Protein 2C2J (pdb70)

Organism: Deinococcus radiodurans (strain ATCC 13939 / DSM 20539 / JCM 16871 / CCUG 27074 / LMG 4051 / NBRC 15346 / NCIMB 9279 / VKM B-1422 / R1) (NCBI:txid243230)

Nearest PDB structures (foldseek):
  2c2j-assembly1_A  TM=1.006E+00  e=5.141E-23  Deinococcus radiodurans R1 = ATCC 13939 = DSM 20539
  4m34-assembly1_A  TM=9.622E-01  e=4.699E-08  Mycolicibacterium smegmatis MC2 155
  4m32-assembly1_C  TM=9.642E-01  e=5.703E-08  Mycolicibacterium smegmatis MC2 155
  4m34-assembly1_D  TM=9.626E-01  e=5.987E-08  Mycolicibacterium smegmatis MC2 155
  5ww8-assembly1_C  TM=9.639E-01  e=6.596E-08  Mycolicibacterium smegmatis MC2 155

Secondary structure (P-SEA, 3-state):
caaaaaaaaaaaaaaaaaaaaaaaaaaaaccccccaaaaaaaaaaaaaaaaaaaaaaaaaaaaaabbbbbbcaaaaaaaccbbbbbcccccaaaaaaaaaaaaaaaaaaaaaaaaacccccaaaaaaaaaaaaaaaaaaaaaaaacccccccccccccccccccc

CATH classification: 1.20.1260.10

InterPro domains:
  IPR002177 DNA-binding protein Dps [PR01346] (100-116)
  IPR002177 DNA-binding protein Dps [PR01346] (124-140)
  IPR002177 DNA-binding protein Dps [PR01346] (195-213)
  IPR002177 DNA-binding protein Dps [PTHR42932] (53-223)
  IPR002177 DNA-binding protein Dps [cd01043] (80-217)
  IPR008331 Ferritin/DPS domain [PF00210] (80-220)
  IPR009078 Ferritin-like superfamily [SSF47240] (62-218)
  IPR012347 Ferritin-like [G3DSA:1.20.1260.10] (72-241)

B-factor: mean 31.85, std 12.13, range [16.51, 78.29]

Solvent-accessible surface area: 8872 Å² total

Structure (mmCIF, N/CA/C/O backbone):
data_2C2J
#
_entry.id   2C2J
#
_cell.length_a   88.453
_cell.length_b   88.453
_cell.length_c   88.453
_cell.angle_alpha   90.00
_cell.angle_beta   90.00
_cell.angle_gamma   90.00
#
_symmetry.space_group_name_H-M   'P 2 3'
#
loop_
_entity.id
_entity.type
_entity.pdbx_description
1 polymer 'DNA-BINDING STRESS RESPONSE PROTEIN'
2 non-polymer 'FE (III) ION'
3 non-polymer 'MAGNESIUM ION'
4 water water
#
loop_
_atom_site.group_PDB
_atom_site.id
_atom_site.type_symbol
_atom_site.label_atom_id
_atom_site.label_alt_id
_atom_site.label_comp_id
_atom_site.label_asym_id
_atom_site.label_entity_id
_atom_site.label_seq_id
_atom_site.pdbx_PDB_ins_code
_atom_site.Cartn_x
_atom_site.Cartn_y
_atom_site.Cartn_z
_atom_site.occupancy
_atom_site.B_iso_or_equiv
_atom_site.auth_seq_id
_atom_site.auth_comp_id
_atom_site.auth_asym_id
_atom_site.auth_atom_id
_atom_site.pdbx_PDB_model_num
ATOM 1 N N . THR A 1 42 ? 52.153 7.667 30.060 1.00 74.98 42 THR A N 1
ATOM 2 C CA . THR A 1 42 ? 51.886 7.135 28.688 1.00 75.06 42 THR A CA 1
ATOM 3 C C . THR A 1 42 ? 51.229 8.170 27.757 1.00 74.72 42 THR A C 1
ATOM 4 O O . THR A 1 42 ? 50.980 7.882 26.583 1.00 74.79 42 THR A O 1
ATOM 8 N N . GLU A 1 43 ? 50.952 9.368 28.279 1.00 74.14 43 GLU A N 1
ATOM 9 C CA . GLU A 1 43 ? 50.421 10.463 27.454 1.00 73.34 43 GLU A CA 1
ATOM 10 C C . GLU A 1 43 ? 51.578 11.181 26.747 1.00 72.26 43 GLU A C 1
ATOM 11 O O . GLU A 1 43 ? 51.408 11.856 25.722 1.00 72.27 43 GLU A O 1
ATOM 17 N N . ASP A 1 44 ? 52.757 11.012 27.329 1.00 70.68 44 ASP A N 1
ATOM 18 C CA . ASP A 1 44 ? 54.004 11.511 26.796 1.00 68.93 44 ASP A CA 1
ATOM 19 C C . ASP A 1 44 ? 54.532 10.508 25.764 1.00 67.32 44 ASP A C 1
ATOM 20 O O . ASP A 1 44 ? 54.880 10.887 24.638 1.00 66.78 44 ASP A O 1
ATOM 25 N N . LEU A 1 45 ? 54.570 9.231 26.151 1.00 64.97 45 LEU 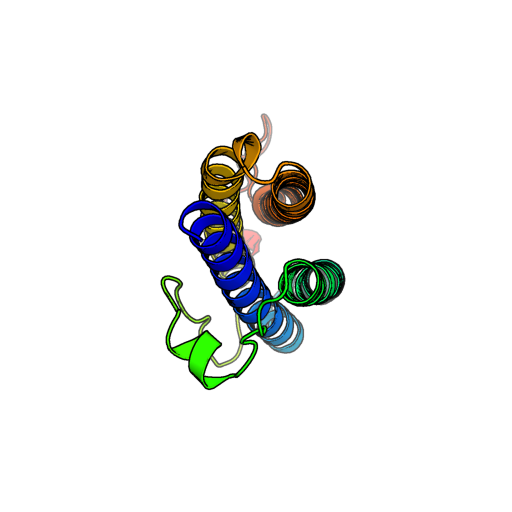A N 1
ATOM 26 C CA . LEU A 1 45 ? 54.922 8.150 25.237 1.00 63.23 45 LEU A CA 1
ATOM 27 C C . LEU A 1 45 ? 54.042 8.145 23.974 1.00 61.74 45 LEU A C 1
ATOM 28 O O . LEU A 1 45 ? 54.555 7.966 22.865 1.00 61.31 45 LEU A O 1
ATOM 33 N N . LYS A 1 46 ? 52.733 8.352 24.144 1.00 59.31 46 LYS A N 1
ATOM 34 C CA . LYS A 1 46 ? 51.793 8.408 23.018 1.00 57.44 46 LYS A CA 1
ATOM 35 C C . LYS A 1 46 ? 52.185 9.472 21.985 1.00 55.19 46 LYS A C 1
ATOM 36 O O . LYS A 1 46 ? 52.120 9.223 20.781 1.00 54.07 46 LYS A O 1
ATOM 42 N N . LYS A 1 47 ? 52.585 10.644 22.474 1.00 52.62 47 LYS A N 1
ATOM 43 C CA . LYS A 1 47 ? 53.008 11.752 21.629 1.00 51.37 47 LYS A CA 1
ATOM 44 C C . LYS A 1 47 ? 54.192 11.354 20.741 1.00 48.82 47 LYS A C 1
ATOM 45 O O . LYS A 1 47 ? 54.205 11.647 19.551 1.00 47.86 47 LYS A O 1
ATOM 51 N N . SER A 1 48 ? 55.181 10.701 21.348 1.00 46.38 48 SER A N 1
ATOM 52 C CA . SER A 1 48 ? 56.392 10.330 20.645 1.00 44.40 48 SER A CA 1
ATOM 53 C C . SER A 1 48 ? 56.100 9.283 19.574 1.00 41.81 48 SER A C 1
ATOM 54 O O . SER A 1 48 ? 56.557 9.404 18.451 1.00 40.75 48 SER A O 1
ATOM 57 N N . VAL A 1 49 ? 55.309 8.291 19.948 1.00 39.60 49 VAL A N 1
ATOM 58 C CA . VAL A 1 49 ? 54.947 7.175 19.105 1.00 38.60 49 VAL A CA 1
ATOM 59 C C . VAL A 1 49 ? 54.172 7.652 17.891 1.00 37.19 49 VAL A C 1
ATOM 60 O O . VAL A 1 49 ? 54.415 7.194 16.757 1.00 35.45 49 VAL A O 1
ATOM 64 N N . GLN A 1 50 ? 53.265 8.597 18.135 1.00 34.91 50 GLN A N 1
ATOM 65 C CA . GLN A 1 50 ? 52.440 9.166 17.090 1.00 34.69 50 GLN A CA 1
ATOM 66 C C . GLN A 1 50 ? 53.313 9.943 16.083 1.00 30.97 50 GLN A C 1
ATOM 67 O O . GLN A 1 50 ? 53.189 9.773 14.877 1.00 30.76 50 GLN A O 1
ATOM 73 N N . ALA A 1 51 ? 54.189 10.783 16.602 1.00 28.72 51 ALA A N 1
ATOM 74 C CA . ALA A 1 51 ? 55.077 11.600 15.789 1.00 27.49 51 ALA A CA 1
ATOM 75 C C . ALA A 1 51 ? 56.002 10.683 14.950 1.00 25.48 51 ALA A C 1
ATOM 76 O O . ALA A 1 51 ? 56.180 10.898 13.765 1.00 24.90 51 ALA A O 1
ATOM 78 N N . LEU A 1 52 ? 56.544 9.651 15.577 1.00 24.51 52 LEU A N 1
ATOM 79 C CA . LEU A 1 52 ? 57.466 8.727 14.875 1.00 24.86 52 LEU A CA 1
ATOM 80 C C . LEU A 1 52 ? 56.742 7.923 13.821 1.00 24.19 52 LEU A C 1
ATOM 81 O O . LEU A 1 52 ? 57.192 7.844 12.679 1.00 23.57 52 LEU A O 1
ATOM 86 N N . GLN A 1 53 ? 55.590 7.358 14.196 1.00 24.09 53 GLN A N 1
ATOM 87 C CA . GLN A 1 53 ? 54.815 6.537 13.274 1.00 25.04 53 GLN A CA 1
ATOM 88 C C . GLN A 1 53 ? 54.382 7.348 12.057 1.00 25.23 53 GLN A C 1
ATOM 89 O O . GLN A 1 53 ? 54.476 6.890 10.912 1.00 25.35 53 GLN A O 1
ATOM 95 N N . ASN A 1 54 ? 53.909 8.567 12.302 1.00 25.86 54 ASN A N 1
ATOM 96 C CA . ASN A 1 54 ? 53.400 9.379 11.225 1.00 25.31 54 ASN A CA 1
ATOM 97 C C . ASN A 1 54 ? 54.558 9.736 10.304 1.00 24.25 54 ASN A C 1
ATOM 98 O O . ASN A 1 54 ? 54.390 9.760 9.104 1.00 22.90 54 ASN A O 1
ATOM 103 N N . THR A 1 55 ? 55.725 10.010 10.892 1.00 23.31 55 THR A N 1
ATOM 104 C CA . THR A 1 55 ? 56.935 10.272 10.083 1.00 23.00 55 THR A CA 1
ATOM 105 C C . THR A 1 55 ? 57.344 9.007 9.299 1.00 21.75 55 THR A C 1
ATOM 106 O O . THR A 1 55 ? 57.582 9.089 8.130 1.00 23.15 55 THR A O 1
ATOM 110 N N . LEU A 1 56 ? 57.342 7.840 9.927 1.00 21.18 56 LEU A N 1
ATOM 111 C CA . LEU A 1 56 ? 57.756 6.631 9.217 1.00 20.12 56 LEU A CA 1
ATOM 112 C C . LEU A 1 56 ? 56.891 6.475 7.955 1.00 21.55 56 LEU A C 1
ATOM 113 O O . LEU A 1 56 ? 57.384 6.310 6.836 1.00 20.34 56 LEU A O 1
ATOM 118 N N . THR A 1 57 ? 55.566 6.510 8.138 1.00 21.33 57 THR A N 1
ATOM 119 C CA . THR A 1 57 ? 54.657 6.350 6.989 1.00 21.34 57 THR A CA 1
ATOM 120 C C . THR A 1 57 ? 54.889 7.318 5.833 1.00 20.89 57 THR A C 1
ATOM 121 O O . THR A 1 57 ? 54.881 6.897 4.676 1.00 21.56 57 THR A O 1
ATOM 125 N N . GLU A 1 58 ? 55.094 8.598 6.143 1.00 21.16 58 GLU A N 1
ATOM 126 C CA . GLU A 1 58 ? 55.384 9.584 5.125 1.00 22.73 58 GLU A CA 1
ATOM 127 C C . GLU A 1 58 ? 56.685 9.260 4.379 1.00 21.90 58 GLU A C 1
ATOM 128 O O . GLU A 1 58 ? 56.784 9.481 3.167 1.00 21.61 58 GLU A O 1
ATOM 134 N N . LEU A 1 59 ? 57.695 8.777 5.104 1.00 21.25 59 LEU A N 1
ATOM 135 C CA . LEU A 1 59 ? 59.018 8.483 4.452 1.00 21.28 59 LEU A CA 1
ATOM 136 C C . LEU A 1 59 ? 58.854 7.285 3.550 1.00 20.21 59 LEU A C 1
ATOM 137 O O . LEU A 1 59 ? 59.398 7.236 2.447 1.00 20.99 59 LEU A O 1
ATOM 142 N N . GLN A 1 60 ? 58.092 6.303 4.031 1.00 20.74 60 GLN A N 1
ATOM 143 C CA . GLN A 1 60 ? 57.821 5.097 3.230 1.00 20.76 60 GLN A CA 1
ATOM 144 C C . GLN A 1 60 ? 57.041 5.414 1.967 1.00 20.60 60 GLN A C 1
ATOM 145 O O . GLN A 1 60 ? 57.285 4.830 0.905 1.00 20.86 60 GLN A O 1
ATOM 151 N N . ALA A 1 61 ? 56.096 6.342 2.073 1.00 20.53 61 ALA A N 1
ATOM 152 C CA . ALA A 1 61 ? 55.359 6.820 0.889 1.00 20.45 61 ALA A CA 1
ATOM 153 C C . ALA A 1 61 ? 56.319 7.481 -0.100 1.00 20.06 61 ALA A C 1
ATOM 154 O O . ALA A 1 61 ? 56.267 7.194 -1.299 1.00 19.99 61 ALA A O 1
ATOM 156 N N . LEU A 1 62 ? 57.163 8.380 0.405 1.00 18.92 62 LEU A N 1
ATOM 157 C CA . LEU A 1 62 ? 58.231 8.994 -0.397 1.00 20.40 62 LEU A CA 1
ATOM 158 C C . LEU A 1 62 ? 59.223 7.982 -0.983 1.00 18.86 62 LEU A C 1
ATOM 159 O O . LEU A 1 62 ? 59.662 8.141 -2.105 1.00 18.40 62 LEU A O 1
ATOM 164 N N . GLN A 1 63 ? 59.570 6.956 -0.212 1.00 20.30 63 GLN A N 1
ATOM 165 C CA . GLN A 1 63 ? 60.422 5.862 -0.740 1.00 20.39 63 GLN A CA 1
ATOM 166 C C . GLN A 1 63 ? 59.879 5.301 -2.039 1.00 21.12 63 GLN A C 1
ATOM 167 O O . GLN A 1 63 ? 60.589 5.242 -3.069 1.00 20.13 63 GLN A O 1
ATOM 173 N N . LEU A 1 64 ? 58.598 4.874 -1.990 1.00 20.16 64 LEU A N 1
ATOM 174 C CA . LEU A 1 64 ? 57.950 4.291 -3.139 1.00 21.11 64 LEU A CA 1
ATOM 175 C C . LEU A 1 64 ? 57.757 5.261 -4.264 1.00 20.73 64 LEU A C 1
ATOM 176 O O . LEU A 1 64 ? 57.922 4.884 -5.425 1.00 22.81 64 LEU A O 1
ATOM 181 N N . GLN A 1 65 ? 57.411 6.505 -3.948 1.00 21.43 65 GLN A N 1
ATOM 182 C CA . GLN A 1 65 ? 57.258 7.512 -5.010 1.00 21.85 65 GLN A CA 1
ATOM 183 C C . GLN A 1 65 ? 58.558 7.928 -5.702 1.00 20.58 65 GLN A C 1
ATOM 184 O O . GLN A 1 65 ? 58.571 8.149 -6.930 1.00 19.41 65 GLN A O 1
ATOM 190 N N . THR A 1 66 ? 59.608 8.159 -4.923 1.00 19.08 66 THR A N 1
ATOM 191 C CA . THR A 1 66 ? 60.911 8.467 -5.573 1.00 18.50 66 THR A CA 1
ATOM 192 C C . THR A 1 66 ? 61.368 7.311 -6.481 1.00 18.00 66 THR A C 1
ATOM 193 O O . THR A 1 66 ? 61.873 7.539 -7.574 1.00 17.85 66 THR A O 1
ATOM 197 N N . LYS A 1 67 ? 61.218 6.075 -6.031 1.00 18.35 67 LYS A N 1
ATOM 198 C CA . LYS A 1 67 ? 61.645 4.968 -6.870 1.00 19.80 67 LYS A CA 1
ATOM 199 C C . LYS A 1 67 ? 60.767 4.864 -8.164 1.00 20.21 67 LYS A C 1
ATOM 200 O O . LYS A 1 67 ? 61.278 4.657 -9.286 1.00 20.11 67 LYS A O 1
ATOM 206 N N . GLN A 1 68 ? 59.456 5.045 -8.013 1.00 18.93 68 GLN A N 1
ATOM 207 C CA . GLN A 1 68 ? 58.568 5.014 -9.183 1.00 18.84 68 GLN A CA 1
ATOM 208 C C . GLN A 1 68 ? 58.966 6.069 -10.217 1.00 18.86 68 GLN A C 1
ATOM 209 O O . GLN A 1 68 ? 59.101 5.789 -11.409 1.00 20.42 68 GLN A O 1
ATOM 215 N N . ALA A 1 69 ? 59.171 7.282 -9.740 1.00 18.49 69 ALA A N 1
ATOM 216 C CA . ALA A 1 69 ? 59.640 8.373 -10.575 1.00 19.16 69 ALA A CA 1
ATOM 217 C C . ALA A 1 69 ? 61.026 8.082 -11.190 1.00 19.93 69 ALA A C 1
ATOM 218 O O . ALA A 1 69 ? 61.239 8.320 -12.379 1.00 19.81 69 ALA A O 1
ATOM 220 N N . HIS A 1 70 ? 61.943 7.544 -10.374 1.00 20.36 70 HIS A N 1
ATOM 221 C CA . HIS A 1 70 ? 63.278 7.112 -10.833 1.00 19.67 70 HIS A CA 1
ATOM 222 C C . HIS A 1 70 ? 63.151 6.270 -12.107 1.00 20.26 70 HIS A C 1
ATOM 223 O O . HIS A 1 70 ? 63.873 6.521 -13.058 1.00 20.32 70 HIS A O 1
ATOM 230 N N . TRP A 1 71 ? 62.243 5.268 -12.129 1.00 20.55 71 TRP A N 1
ATOM 231 C CA . TRP A 1 71 ? 62.108 4.354 -13.285 1.00 21.42 71 TRP A CA 1
ATOM 232 C C . TRP A 1 71 ? 61.350 4.960 -14.460 1.00 21.92 71 TRP A C 1
ATOM 233 O O . TRP A 1 71 ? 61.701 4.722 -15.609 1.00 22.56 71 TRP A O 1
ATOM 244 N N . ASN A 1 72 ? 60.323 5.747 -14.157 1.00 22.26 72 ASN A N 1
ATOM 245 C CA . ASN A 1 72 ? 59.329 6.175 -15.164 1.00 22.99 72 ASN A CA 1
ATOM 246 C C . ASN A 1 72 ? 59.510 7.567 -15.754 1.00 23.04 72 ASN A C 1
ATOM 247 O O . ASN A 1 72 ? 58.858 7.901 -16.764 1.00 24.14 72 ASN A O 1
ATOM 252 N N . VAL A 1 73 ? 60.448 8.341 -15.193 1.00 22.08 73 VAL A N 1
ATOM 253 C CA . VAL A 1 73 ? 60.627 9.723 -15.618 1.00 22.44 73 VAL A CA 1
ATOM 254 C C . VAL A 1 73 ? 61.154 9.738 -17.067 1.00 22.83 73 VAL A C 1
ATOM 255 O O . VAL A 1 73 ? 61.842 8.798 -17.471 1.00 22.48 73 VAL A O 1
ATOM 259 N N . SER A 1 74 ? 60.787 10.778 -17.831 1.00 22.69 74 SER A N 1
ATOM 260 C CA . SER A 1 74 ? 60.943 10.825 -19.312 1.00 23.45 74 SER A CA 1
ATOM 261 C C . SER A 1 74 ? 61.205 12.291 -19.693 1.00 23.19 74 SER A C 1
ATOM 262 O O . SER A 1 74 ? 60.823 13.164 -18.967 1.00 23.37 74 SER A O 1
ATOM 265 N N . GLY A 1 75 ? 61.859 12.545 -20.814 1.00 23.16 75 GLY A N 1
ATOM 266 C CA . GLY A 1 75 ? 62.103 13.890 -21.278 1.00 23.08 75 GLY A CA 1
ATOM 267 C C . GLY A 1 75 ? 63.585 14.258 -21.160 1.00 24.57 75 GLY A C 1
ATOM 268 O O . GLY A 1 75 ? 64.438 13.409 -20.833 1.00 23.15 75 GLY A O 1
ATOM 269 N N . THR A 1 76 ? 63.864 15.533 -21.406 1.00 23.52 76 THR A N 1
ATOM 270 C CA . THR A 1 76 ? 65.199 16.105 -21.443 1.00 24.20 76 THR A CA 1
ATOM 271 C C . THR A 1 76 ? 65.960 15.847 -20.112 1.00 23.22 76 THR A C 1
ATOM 272 O O . THR A 1 76 ? 67.124 15.487 -20.122 1.00 23.04 76 THR A O 1
ATOM 276 N N . LEU A 1 77 ? 65.266 16.025 -18.995 1.00 22.03 77 LEU A N 1
ATOM 277 C CA . LEU A 1 77 ? 65.851 15.864 -17.664 1.00 22.41 77 LEU A CA 1
ATOM 278 C C . LEU A 1 77 ? 65.689 14.443 -17.057 1.00 21.49 77 LEU A C 1
ATOM 279 O O . LEU A 1 77 ? 65.969 14.253 -15.889 1.00 22.39 77 LEU A O 1
ATOM 284 N N . TRP A 1 78 ? 65.239 13.466 -17.830 1.00 20.46 78 TRP A N 1
ATOM 285 C CA . TRP A 1 78 ? 64.928 12.143 -17.261 1.00 21.33 78 TRP A CA 1
ATOM 286 C C . TRP A 1 78 ? 66.158 11.521 -16.544 1.00 21.82 78 TRP A C 1
ATOM 287 O O . TRP A 1 78 ? 66.024 11.015 -15.429 1.00 21.75 78 TRP A O 1
ATOM 298 N N . TYR A 1 79 ? 67.336 11.579 -17.177 1.00 21.41 79 TYR A N 1
ATOM 299 C CA . TYR A 1 79 ? 68.552 10.930 -16.598 1.00 22.45 79 TYR A CA 1
ATOM 300 C C . TYR A 1 79 ? 69.058 11.690 -15.369 1.00 21.74 79 TYR A C 1
ATOM 301 O O . TYR A 1 79 ? 69.444 11.089 -14.367 1.00 21.62 79 TYR A O 1
ATOM 310 N N . THR A 1 80 ? 69.033 13.016 -15.460 1.00 21.26 80 THR A N 1
ATOM 311 C CA . THR A 1 80 ? 69.332 13.870 -14.341 1.00 20.98 80 THR A CA 1
ATOM 312 C C . THR A 1 80 ? 68.432 13.510 -13.184 1.00 21.00 80 THR A C 1
ATOM 313 O O . THR A 1 80 ? 68.913 13.269 -12.095 1.00 19.52 80 THR A O 1
ATOM 317 N N . LEU A 1 81 ? 67.116 13.453 -13.419 1.00 19.13 81 LEU A N 1
ATOM 318 C CA . LEU A 1 81 ? 66.200 13.113 -12.350 1.00 19.31 81 LEU A CA 1
ATOM 319 C C . LEU A 1 81 ? 66.319 11.662 -11.880 1.00 18.58 81 LEU A C 1
ATOM 320 O O . LEU A 1 81 ? 66.183 11.377 -10.698 1.00 18.05 81 LEU A O 1
ATOM 325 N N . HIS A 1 82 ? 66.536 10.742 -12.810 1.00 19.16 82 HIS A N 1
ATOM 326 C CA . HIS A 1 82 ? 66.803 9.345 -12.472 1.00 18.95 82 HIS A CA 1
ATOM 327 C C . HIS A 1 82 ? 67.890 9.266 -11.365 1.00 19.46 82 HIS A C 1
ATOM 328 O O . HIS A 1 82 ? 67.689 8.661 -10.296 1.00 18.26 82 HIS A O 1
ATOM 335 N N . GLU A 1 83 ? 69.013 9.940 -11.604 1.00 19.94 83 GLU A N 1
ATOM 336 C CA . GLU A 1 83 ? 70.123 9.901 -10.651 1.00 21.19 83 GLU A CA 1
ATOM 337 C C . GLU A 1 83 ? 69.792 10.639 -9.363 1.00 19.64 83 GLU A C 1
ATOM 338 O O . GLU A 1 83 ? 70.041 10.153 -8.267 1.00 18.83 83 GLU A O 1
ATOM 344 N N . LEU A 1 84 ? 69.221 11.822 -9.489 1.00 19.49 84 LEU A N 1
ATOM 345 C CA . LEU A 1 84 ? 68.896 12.599 -8.303 1.00 19.97 84 LEU A CA 1
ATOM 346 C C . LEU A 1 84 ? 67.915 11.856 -7.386 1.00 18.64 84 LEU A C 1
ATOM 347 O O . LEU A 1 84 ? 68.088 11.812 -6.149 1.00 19.18 84 LEU A O 1
ATOM 352 N N . LEU A 1 85 ? 66.876 11.273 -7.972 1.00 17.96 85 LEU A N 1
ATOM 353 C CA . LEU A 1 85 ? 65.856 10.552 -7.204 1.00 17.93 85 LEU A CA 1
ATOM 354 C C . LEU A 1 85 ? 66.402 9.285 -6.536 1.00 17.81 85 LEU A C 1
ATOM 355 O O . LEU A 1 85 ? 65.922 8.88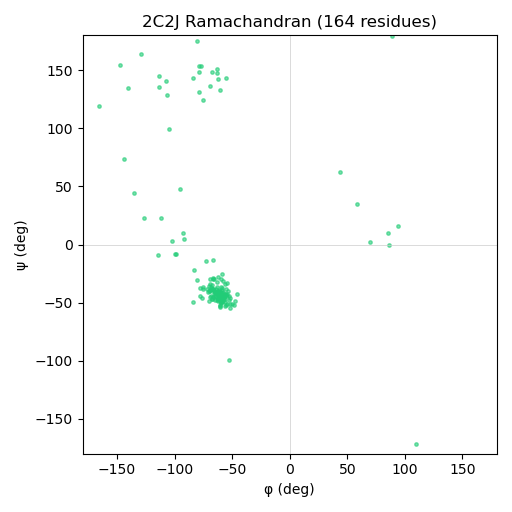4 -5.498 1.00 17.76 85 LEU A O 1
ATOM 360 N N . GLN A 1 86 ? 67.414 8.669 -7.134 1.00 17.35 86 GLN A N 1
ATOM 361 C CA . GLN A 1 86 ? 68.100 7.508 -6.489 1.00 18.45 86 GLN A CA 1
ATOM 362 C C . GLN A 1 86 ? 68.816 7.943 -5.227 1.00 17.77 86 GLN A C 1
ATOM 363 O O . GLN A 1 86 ? 68.768 7.275 -4.196 1.00 18.31 86 GLN A O 1
ATOM 369 N N . ASP A 1 87 ? 69.435 9.117 -5.281 1.00 18.52 87 ASP A N 1
ATOM 370 C CA . ASP A 1 87 ? 70.074 9.666 -4.093 1.00 19.11 87 ASP A CA 1
ATOM 371 C C . ASP A 1 87 ? 69.043 10.010 -3.047 1.00 17.48 87 ASP A C 1
ATOM 372 O O . ASP A 1 87 ? 69.232 9.724 -1.871 1.00 16.59 87 ASP A O 1
ATOM 377 N N . HIS A 1 88 ? 67.951 10.654 -3.460 1.00 17.58 88 HIS A N 1
ATOM 378 C CA . HIS A 1 88 ? 66.863 10.943 -2.512 1.00 17.90 88 HIS A CA 1
ATOM 379 C C . HIS A 1 88 ? 66.308 9.643 -1.924 1.00 16.86 88 HIS A C 1
ATOM 380 O O . HIS A 1 88 ? 66.104 9.539 -0.724 1.00 17.91 88 HIS A O 1
ATOM 387 N N . TYR A 1 89 ? 66.074 8.652 -2.774 1.00 17.36 89 TYR A N 1
ATOM 388 C CA . TYR A 1 89 ? 65.594 7.340 -2.283 1.00 18.27 89 TYR A CA 1
ATOM 389 C C . TYR A 1 89 ? 66.502 6.798 -1.169 1.00 17.68 89 TYR A C 1
ATOM 390 O O . TYR A 1 89 ? 66.044 6.342 -0.102 1.00 17.58 89 TYR A O 1
ATOM 399 N N . GLU A 1 90 ? 67.816 6.843 -1.413 1.00 18.20 90 GLU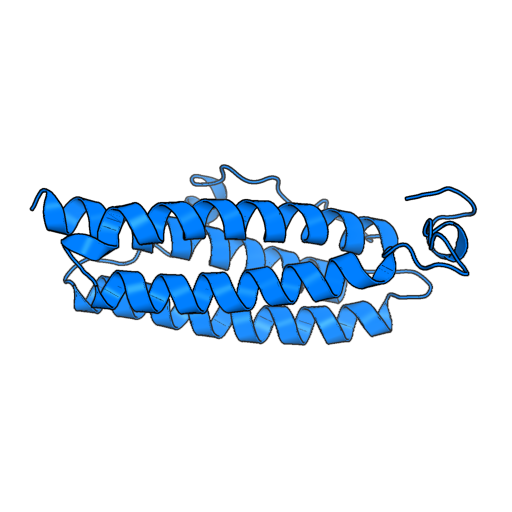 A N 1
ATOM 400 C CA . GLU A 1 90 ? 68.761 6.365 -0.422 1.00 18.80 90 GLU A CA 1
ATOM 401 C C . GLU A 1 90 ? 68.747 7.168 0.886 1.00 17.92 90 GLU A C 1
ATOM 402 O O . GLU A 1 90 ? 68.781 6.569 1.937 1.00 17.77 90 GLU A O 1
ATOM 408 N N . GLY A 1 91 ? 68.665 8.503 0.848 1.00 18.21 91 GLY A N 1
ATOM 409 C CA . GLY A 1 91 ? 68.621 9.251 2.107 1.00 18.87 91 GLY A CA 1
ATOM 410 C C . GLY A 1 91 ? 67.317 9.022 2.853 1.00 19.73 91 GLY A C 1
ATOM 411 O O . GLY A 1 91 ? 67.302 8.882 4.072 1.00 20.02 91 GLY A O 1
ATOM 412 N N . ILE A 1 92 ? 66.202 8.977 2.109 1.00 20.51 92 ILE A N 1
ATOM 413 C CA . ILE A 1 92 ? 64.877 8.683 2.722 1.00 20.17 92 ILE A CA 1
ATOM 414 C C . ILE A 1 92 ? 64.891 7.288 3.328 1.00 20.43 92 ILE A C 1
ATOM 415 O O . ILE A 1 92 ? 64.370 7.077 4.444 1.00 19.97 92 ILE A O 1
ATOM 420 N N . SER A 1 93 ? 65.466 6.322 2.607 1.00 18.18 93 SER A N 1
ATOM 421 C CA . SER A 1 93 ? 65.492 4.935 3.137 1.00 19.09 93 SER A CA 1
ATOM 422 C C . SER A 1 93 ? 66.243 4.819 4.463 1.00 19.10 93 SER A C 1
ATOM 423 O O . SER A 1 93 ? 65.834 4.101 5.366 1.00 19.32 93 SER A O 1
ATOM 426 N N . LYS A 1 94 ? 67.355 5.531 4.560 1.00 20.23 94 LYS A N 1
ATOM 427 C CA . LYS A 1 94 ? 68.172 5.527 5.771 1.00 21.05 94 LYS A CA 1
ATOM 428 C C . LYS A 1 94 ? 67.376 6.08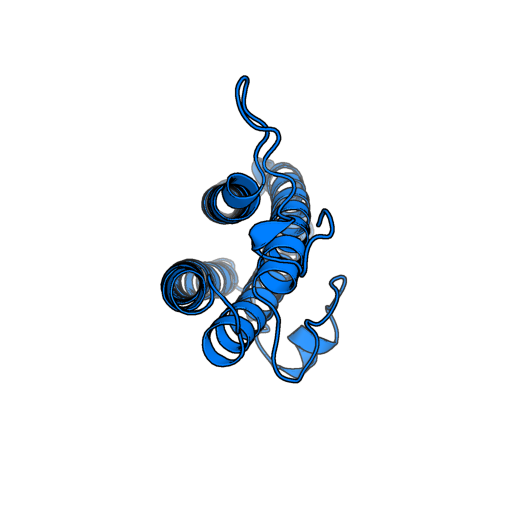3 6.942 1.00 20.42 94 LYS A C 1
ATOM 429 O O . LYS A 1 94 ? 67.429 5.546 8.029 1.00 20.66 94 LYS A O 1
ATOM 435 N N . PHE A 1 95 ? 66.679 7.201 6.725 1.00 19.92 95 PHE A N 1
ATOM 436 C CA . PHE A 1 95 ? 65.818 7.790 7.760 1.00 20.44 95 PHE A CA 1
ATOM 437 C C . PHE A 1 95 ? 64.568 6.965 8.069 1.00 19.69 95 PHE A C 1
ATOM 438 O O . PHE A 1 95 ? 64.148 6.905 9.236 1.00 20.40 95 PHE A O 1
ATOM 446 N N . ALA A 1 96 ? 64.046 6.217 7.093 1.00 19.81 96 ALA A N 1
ATOM 447 C CA . ALA A 1 96 ? 62.911 5.301 7.395 1.00 20.10 96 ALA A CA 1
ATOM 448 C C . ALA A 1 96 ? 63.375 4.201 8.377 1.00 20.89 96 ALA A C 1
ATOM 449 O O . ALA A 1 96 ? 62.661 3.866 9.378 1.00 20.74 96 ALA A O 1
ATOM 451 N N . ASP A 1 97 ? 64.595 3.693 8.158 1.00 19.94 97 ASP A N 1
ATOM 452 C CA . ASP A 1 97 ? 65.235 2.785 9.135 1.00 20.14 97 ASP A CA 1
ATOM 453 C C . ASP A 1 97 ? 65.419 3.432 10.497 1.00 19.73 97 ASP A C 1
ATOM 454 O O . ASP A 1 97 ? 65.083 2.820 11.500 1.00 19.89 97 ASP A O 1
ATOM 459 N N . ASP A 1 98 ? 65.998 4.645 10.554 1.00 19.43 98 ASP A N 1
ATOM 460 C CA . ASP A 1 98 ? 66.259 5.290 11.844 1.00 19.80 98 ASP A CA 1
ATOM 461 C C . ASP A 1 98 ? 64.976 5.565 12.649 1.00 19.87 98 ASP A C 1
ATOM 462 O O . ASP A 1 98 ? 64.949 5.424 13.877 1.00 19.97 98 ASP A O 1
ATOM 467 N N . VAL A 1 99 ? 63.940 5.999 11.948 1.00 19.17 99 VAL A N 1
ATOM 468 C CA . VAL A 1 99 ? 62.621 6.232 12.563 1.00 19.16 99 VAL A CA 1
ATOM 469 C C . VAL A 1 99 ? 62.023 4.952 13.184 1.00 20.63 99 VAL A C 1
ATOM 470 O O . VAL A 1 99 ? 61.618 4.933 14.371 1.00 21.21 99 VAL A O 1
ATOM 474 N N . ALA A 1 100 ? 61.951 3.877 12.407 1.00 20.34 100 ALA A N 1
ATOM 475 C CA . ALA A 1 100 ? 61.472 2.611 12.923 1.00 20.68 100 ALA A CA 1
ATOM 476 C C . ALA A 1 100 ? 62.292 2.144 14.110 1.00 21.70 100 ALA A C 1
ATOM 477 O O . ALA A 1 100 ? 61.756 1.713 15.110 1.00 20.67 100 ALA A O 1
ATOM 479 N N . GLU A 1 101 ? 63.616 2.220 13.993 1.00 21.26 101 GLU A N 1
ATOM 480 C CA . GLU A 1 101 ? 64.493 1.839 15.097 1.00 22.90 101 GLU A CA 1
ATOM 481 C C . GLU A 1 101 ? 64.210 2.687 16.339 1.00 22.24 101 GLU A C 1
ATOM 482 O O . GLU A 1 101 ? 64.192 2.173 17.457 1.00 21.68 101 GLU A O 1
ATOM 488 N N . ARG A 1 102 ? 64.003 3.990 16.149 1.00 22.10 102 ARG A N 1
ATOM 489 C CA . ARG A 1 102 ? 63.641 4.821 17.279 1.00 23.04 102 ARG A CA 1
ATOM 490 C C . ARG A 1 102 ? 62.304 4.419 17.931 1.00 23.45 102 ARG A C 1
ATOM 491 O O . ARG A 1 102 ? 62.182 4.391 19.159 1.00 23.21 102 ARG A O 1
ATOM 499 N N . GLN A 1 103 ? 61.314 4.072 17.115 1.00 24.29 103 GLN A N 1
ATOM 500 C CA . GLN A 1 103 ? 60.080 3.542 17.671 1.00 26.32 103 GLN A CA 1
ATOM 501 C C . GLN A 1 103 ? 60.340 2.353 18.561 1.00 26.00 103 GLN A C 1
ATOM 502 O O . GLN A 1 103 ? 59.872 2.323 19.700 1.00 26.16 103 GLN A O 1
ATOM 508 N N . LEU A 1 104 ? 61.090 1.378 18.060 1.00 24.56 104 LEU A N 1
ATOM 509 C CA . LEU A 1 104 ? 61.419 0.224 18.897 1.00 25.66 104 LEU A CA 1
ATOM 510 C C . LEU A 1 104 ? 62.181 0.617 20.171 1.00 26.24 104 LEU A C 1
ATOM 511 O O . LEU A 1 104 ? 61.962 0.028 21.247 1.00 25.72 104 LEU A O 1
ATOM 516 N N . SER A 1 105 ? 63.048 1.619 20.045 1.00 25.92 105 SER A N 1
ATOM 517 C CA . SER A 1 105 ? 63.872 2.088 21.148 1.00 28.34 105 SER A CA 1
ATOM 518 C C . SER A 1 105 ? 63.059 2.734 22.284 1.00 29.84 105 SER A C 1
ATOM 519 O O . SER A 1 105 ? 63.482 2.713 23.438 1.00 30.81 105 SER A O 1
ATOM 522 N N . VAL A 1 106 ? 61.923 3.334 21.954 1.00 30.00 106 VAL A N 1
ATOM 523 C CA . VAL A 1 106 ? 61.070 3.900 23.004 1.00 30.60 106 VAL A CA 1
ATOM 524 C C . VAL A 1 106 ? 60.036 2.863 23.448 1.00 31.16 106 VAL A C 1
ATOM 525 O O . VAL A 1 106 ? 59.189 3.141 24.285 1.00 32.73 106 VAL A O 1
ATOM 529 N N . GLY A 1 107 ? 60.144 1.641 22.915 1.00 30.93 107 GLY A N 1
ATOM 530 C CA . GLY A 1 107 ? 59.352 0.522 23.394 1.00 29.38 107 GLY A CA 1
ATOM 531 C C . GLY A 1 107 ? 58.066 0.268 22.643 1.00 28.99 107 GLY A C 1
ATOM 532 O O . GLY A 1 107 ? 57.234 -0.492 23.102 1.00 28.09 107 GLY A O 1
ATOM 533 N N . ALA A 1 108 ? 57.925 0.838 21.454 1.00 28.54 108 ALA A N 1
ATOM 534 C CA . ALA A 1 108 ? 56.733 0.633 20.630 1.00 28.66 108 ALA A CA 1
ATOM 535 C C . ALA A 1 108 ? 57.031 -0.141 19.340 1.00 29.15 108 ALA A C 1
ATOM 536 O O . ALA A 1 108 ? 58.097 0.009 18.728 1.00 28.47 108 ALA A O 1
ATOM 538 N N . SER A 1 109 ? 56.069 -0.953 18.941 1.00 28.87 109 SER A N 1
ATOM 539 C CA . SER A 1 109 ? 56.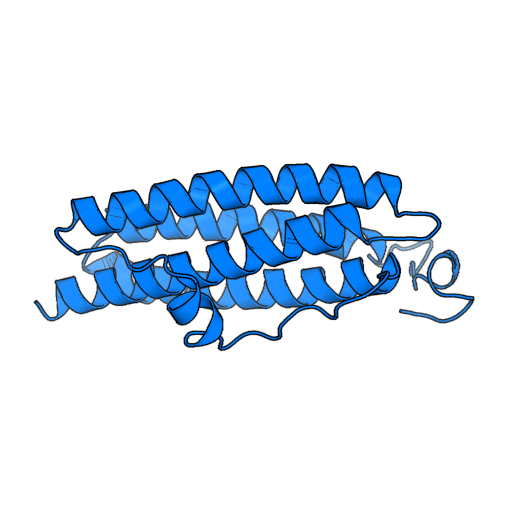087 -1.638 17.657 1.00 29.82 109 SER A CA 1
ATOM 540 C C . SER A 1 109 ? 56.044 -0.615 16.517 1.00 28.97 109 SER A C 1
ATOM 541 O O . SER A 1 109 ? 55.448 0.452 16.673 1.00 28.89 109 SER A O 1
ATOM 544 N N . SER A 1 110 ? 56.688 -0.929 15.382 1.00 27.14 110 SER A N 1
ATOM 545 C CA . SER A 1 110 ? 56.761 0.006 14.251 1.00 26.58 110 SER A CA 1
ATOM 546 C C . SER A 1 110 ? 55.827 -0.494 13.150 1.00 25.78 110 SER A C 1
ATOM 547 O O . SER A 1 110 ? 55.909 -1.655 12.760 1.00 26.47 110 SER A O 1
ATOM 550 N N . ASP A 1 111 ? 54.936 0.347 12.623 1.00 24.80 111 ASP A N 1
ATOM 551 C CA . ASP A 1 111 ? 54.039 -0.168 11.568 1.00 24.35 111 ASP A CA 1
ATOM 552 C C . ASP A 1 111 ? 54.478 0.337 10.193 1.00 23.96 111 ASP A C 1
ATOM 553 O O . ASP A 1 111 ? 54.153 1.458 9.794 1.00 22.83 111 ASP A O 1
ATOM 558 N N . GLY A 1 112 ? 55.196 -0.524 9.475 1.00 24.13 112 GLY A N 1
ATOM 559 C CA . GLY A 1 112 ? 55.749 -0.177 8.176 1.00 24.09 112 GLY A CA 1
ATOM 560 C C . GLY A 1 112 ? 55.109 -0.927 7.035 1.00 24.58 112 GLY A C 1
ATOM 561 O O . GLY A 1 112 ? 55.716 -1.069 5.963 1.00 24.75 112 GLY A O 1
ATOM 562 N N . ARG A 1 113 ? 53.880 -1.418 7.256 1.00 24.08 113 ARG A N 1
ATOM 563 C CA . ARG A 1 113 ? 53.211 -2.296 6.274 1.00 23.40 113 ARG A CA 1
ATOM 564 C C . ARG A 1 113 ? 52.612 -1.523 5.117 1.00 22.74 113 ARG A C 1
ATOM 565 O O . ARG A 1 113 ? 52.259 -0.353 5.266 1.00 21.35 113 ARG A O 1
ATOM 573 N N . ALA A 1 114 ? 52.494 -2.184 3.969 1.00 21.76 114 ALA A N 1
ATOM 574 C CA . ALA A 1 114 ? 51.951 -1.531 2.769 1.00 23.04 114 ALA A CA 1
ATOM 575 C C . ALA A 1 114 ? 50.527 -0.971 2.990 1.00 23.64 114 ALA A C 1
ATOM 576 O O . ALA A 1 114 ? 50.175 0.134 2.514 1.00 22.71 114 ALA A O 1
ATOM 578 N N . ILE A 1 115 ? 49.711 -1.748 3.701 1.00 23.34 115 ILE A N 1
ATOM 579 C CA . ILE A 1 115 ? 48.329 -1.292 4.001 1.00 23.37 115 ILE A CA 1
ATOM 580 C C . ILE A 1 115 ? 48.362 0.045 4.779 1.00 23.42 115 ILE A C 1
ATOM 581 O O . ILE A 1 115 ? 47.560 0.948 4.523 1.00 22.98 115 ILE A O 1
ATOM 586 N N . THR A 1 116 ? 49.343 0.204 5.681 1.00 23.09 116 THR A N 1
ATOM 587 C CA . THR A 1 116 ? 49.421 1.393 6.507 1.00 23.06 116 THR A CA 1
ATOM 588 C C . THR A 1 116 ? 49.863 2.614 5.686 1.00 24.02 116 THR A C 1
ATOM 589 O O . THR A 1 116 ? 49.406 3.764 5.880 1.00 23.62 116 THR A O 1
ATOM 593 N N . ILE A 1 117 ? 50.783 2.370 4.765 1.00 23.85 117 ILE A N 1
ATOM 594 C CA . ILE A 1 117 ? 51.180 3.385 3.830 1.00 24.18 117 ILE A CA 1
ATOM 595 C C . ILE A 1 117 ? 49.964 3.855 3.021 1.00 25.48 117 ILE A C 1
ATOM 596 O O . ILE A 1 117 ? 49.739 5.065 2.868 1.00 24.99 117 ILE A O 1
ATOM 601 N N . VAL A 1 118 ? 49.197 2.908 2.476 1.00 25.87 118 VAL A N 1
ATOM 602 C CA . VAL A 1 118 ? 47.984 3.324 1.720 1.00 27.54 118 VAL A CA 1
ATOM 603 C C . VAL A 1 118 ? 46.963 4.041 2.635 1.00 28.99 118 VAL A C 1
ATOM 604 O O . VAL A 1 118 ? 46.498 5.109 2.292 1.00 28.42 118 VAL A O 1
ATOM 608 N N . ALA A 1 119 ? 46.679 3.457 3.794 1.00 31.42 119 ALA A N 1
ATOM 609 C CA . ALA A 1 119 ? 45.701 3.985 4.769 1.00 35.23 119 ALA A CA 1
ATOM 610 C C . ALA A 1 119 ? 46.062 5.349 5.279 1.00 38.28 119 ALA A C 1
ATOM 611 O O . ALA A 1 119 ? 45.254 6.287 5.275 1.00 37.92 119 ALA A O 1
ATOM 613 N N . ALA A 1 120 ? 47.298 5.455 5.756 1.00 41.29 120 ALA A N 1
ATOM 614 C CA . ALA A 1 120 ? 47.677 6.591 6.564 1.00 44.05 120 ALA A CA 1
ATOM 615 C C . ALA A 1 120 ? 48.311 7.564 5.616 1.00 45.64 120 ALA A C 1
ATOM 616 O O . ALA A 1 120 ? 49.385 8.106 5.867 1.00 46.75 120 ALA A O 1
ATOM 618 N N . SER A 1 121 ? 47.582 7.757 4.510 1.00 47.82 121 SER A N 1
ATOM 619 C CA . SER A 1 121 ? 47.873 8.676 3.410 1.00 48.66 121 SER A CA 1
ATOM 620 C C . SER A 1 121 ? 48.125 10.097 3.898 1.00 49.10 121 SER A C 1
ATOM 621 O O . SER A 1 121 ? 49.226 10.414 4.375 1.00 50.50 121 SER A O 1
ATOM 624 N N . ARG A 1 122 ? 47.102 10.947 3.800 1.00 49.31 122 ARG A N 1
ATOM 625 C CA . ARG A 1 122 ? 47.207 12.388 4.060 1.00 49.31 122 ARG A CA 1
ATOM 626 C C . ARG A 1 122 ? 48.034 13.038 2.948 1.00 49.05 122 ARG A C 1
ATOM 627 O O . ARG A 1 122 ? 48.274 14.242 2.957 1.00 48.86 122 ARG A O 1
ATOM 635 N N . LEU A 1 123 ? 48.437 12.215 1.983 1.00 49.37 123 LEU A N 1
ATOM 636 C CA . LEU A 1 123 ? 49.307 12.620 0.869 1.00 49.68 123 LEU A CA 1
ATOM 637 C C . LEU A 1 123 ? 48.910 11.982 -0.485 1.00 48.98 123 LEU A C 1
ATOM 638 O O . LEU A 1 123 ? 48.696 10.770 -0.557 1.00 48.95 123 LEU A O 1
ATOM 643 N N . PRO A 1 124 ? 48.868 12.792 -1.567 1.00 48.04 124 PRO A N 1
ATOM 644 C CA . PRO A 1 124 ? 48.564 12.271 -2.911 1.00 47.23 124 PRO A CA 1
ATOM 645 C C . PRO A 1 124 ? 49.509 11.137 -3.312 1.00 46.33 124 PRO A C 1
ATOM 646 O O . PRO A 1 124 ? 50.702 11.148 -2.952 1.00 44.92 124 PRO A O 1
ATOM 650 N N . GLU A 1 125 ? 48.944 10.158 -4.013 1.00 44.72 125 GLU A N 1
ATOM 651 C CA . GLU A 1 125 ? 49.711 9.124 -4.687 1.00 43.33 125 GLU A CA 1
ATOM 652 C C . GLU A 1 125 ? 50.250 9.798 -5.957 1.00 41.92 125 GLU A C 1
ATOM 653 O O . GLU A 1 125 ? 49.683 10.795 -6.451 1.00 42.22 125 GLU A O 1
ATOM 659 N N . ILE A 1 126 ? 51.376 9.279 -6.439 1.00 38.75 126 ILE A N 1
ATOM 660 C CA . ILE A 1 126 ? 52.005 9.711 -7.678 1.00 35.68 126 ILE A CA 1
ATOM 661 C C . ILE A 1 126 ? 51.298 8.945 -8.833 1.00 34.04 126 ILE A C 1
ATOM 662 O O . ILE A 1 126 ? 50.973 7.774 -8.680 1.00 33.09 126 ILE A O 1
ATOM 667 N N . PRO A 1 127 ? 51.092 9.594 -9.980 1.00 33.13 127 PRO A N 1
ATOM 668 C CA . PRO A 1 127 ? 50.438 8.905 -11.112 1.00 33.36 127 PRO A CA 1
ATOM 669 C C . PRO A 1 127 ? 51.257 7.714 -11.623 1.00 33.21 127 PRO A C 1
ATOM 670 O O . PRO A 1 127 ? 52.500 7.710 -11.494 1.00 32.29 127 PRO A O 1
ATOM 674 N N . GLY A 1 128 ? 50.560 6.718 -12.169 1.00 31.87 128 GLY A N 1
ATOM 675 C CA . GLY A 1 128 ? 51.192 5.595 -12.848 1.00 31.82 128 GLY A CA 1
ATOM 676 C C . GLY A 1 128 ? 51.568 6.017 -14.249 1.00 31.55 128 GLY A C 1
ATOM 677 O O . GLY A 1 128 ? 51.245 7.132 -14.675 1.00 31.36 128 GLY A O 1
ATOM 678 N N . GLY A 1 129 ? 52.256 5.136 -14.969 1.00 31.01 129 GLY A N 1
ATOM 679 C CA . GLY A 1 129 ? 52.584 5.409 -16.361 1.00 30.19 129 GLY A CA 1
ATOM 680 C C . GLY A 1 129 ? 53.897 6.156 -16.495 1.00 30.04 129 GLY A C 1
ATOM 681 O O . GLY A 1 129 ? 54.546 6.472 -15.486 1.00 29.24 129 GLY A O 1
ATOM 682 N N . PHE A 1 130 ? 54.291 6.433 -17.739 1.00 28.70 130 PHE A N 1
ATOM 683 C CA . PHE A 1 130 ? 55.424 7.308 -18.003 1.00 29.33 130 PHE A CA 1
ATOM 684 C C . PHE A 1 130 ? 55.179 8.714 -17.437 1.00 28.81 130 PHE A C 1
ATOM 685 O O . PHE A 1 130 ? 54.109 9.279 -17.624 1.00 29.48 130 PHE A O 1
ATOM 693 N N . LEU A 1 131 ? 56.171 9.258 -16.731 1.00 28.52 131 LEU A N 1
ATOM 694 C CA . LEU A 1 131 ? 56.038 10.543 -16.056 1.00 27.95 131 LEU A CA 1
ATOM 695 C C . LEU A 1 131 ? 56.926 11.547 -16.679 1.00 28.45 131 LEU A C 1
ATOM 696 O O . LEU A 1 131 ? 58.092 11.269 -16.936 1.00 29.67 131 LEU A O 1
ATOM 701 N N . ASP A 1 132 ? 56.424 12.795 -16.932 1.00 27.29 132 ASP A N 1
ATOM 702 C CA . ASP A 1 132 ? 57.269 13.804 -17.556 1.00 26.10 132 ASP A CA 1
ATOM 703 C C . ASP A 1 132 ? 58.196 14.407 -16.514 1.00 25.34 132 ASP A C 1
ATOM 704 O O . ASP A 1 132 ? 57.824 14.506 -15.337 1.00 24.76 132 ASP A O 1
ATOM 709 N N . ASP A 1 133 ? 59.395 14.818 -16.940 1.00 24.92 133 ASP A N 1
ATOM 710 C CA . ASP A 1 133 ? 60.358 15.461 -16.017 1.00 24.07 133 ASP A CA 1
ATOM 711 C C . ASP A 1 133 ? 59.758 16.653 -15.244 1.00 23.91 133 ASP A C 1
ATOM 712 O O . ASP A 1 133 ? 59.945 16.786 -14.017 1.00 22.19 133 ASP A O 1
ATOM 717 N N . ALA A 1 134 ? 59.021 17.500 -15.920 1.00 24.89 134 ALA A N 1
ATOM 718 C CA . ALA A 1 134 ? 58.456 18.690 -15.280 1.00 25.55 134 ALA A CA 1
ATOM 719 C C . ALA A 1 134 ? 57.379 18.329 -14.274 1.00 25.70 134 ALA A C 1
ATOM 720 O O . ALA A 1 134 ? 57.295 18.940 -13.233 1.00 25.66 134 ALA A O 1
ATOM 722 N N . GLN A 1 135 ? 56.586 17.307 -14.572 1.00 26.15 135 GLN A N 1
ATOM 723 C CA . GLN A 1 135 ? 55.633 16.738 -13.615 1.00 27.76 135 GLN A CA 1
ATOM 724 C C . GLN A 1 135 ? 56.316 16.129 -12.348 1.00 26.14 135 GLN A C 1
ATOM 725 O O . GLN A 1 135 ? 55.870 16.344 -11.219 1.00 24.61 135 GLN A O 1
ATOM 731 N N . VAL A 1 136 ? 57.424 15.389 -12.525 1.00 25.42 136 VAL A N 1
ATOM 732 C CA . VAL A 1 136 ? 58.209 14.893 -11.350 1.00 24.21 136 VAL A CA 1
ATOM 733 C C . VAL A 1 136 ? 58.686 16.071 -10.489 1.00 23.42 136 VAL A C 1
ATOM 734 O O . VAL A 1 136 ? 58.546 16.080 -9.262 1.00 24.28 136 VAL A O 1
ATOM 738 N N . ILE A 1 137 ? 59.233 17.087 -11.134 1.00 24.55 137 ILE A N 1
ATOM 739 C CA . ILE A 1 137 ? 59.773 18.243 -10.415 1.00 25.13 137 ILE A CA 1
ATOM 740 C C . ILE A 1 137 ? 58.666 18.925 -9.591 1.00 26.44 137 ILE A C 1
ATOM 741 O O . ILE A 1 137 ? 58.820 19.182 -8.375 1.00 25.83 137 ILE A O 1
ATOM 746 N N . GLN A 1 138 ? 57.535 19.196 -10.252 1.00 27.40 138 GLN A N 1
ATOM 747 C CA . GLN A 1 138 ? 56.394 19.805 -9.576 1.00 29.84 138 GLN A CA 1
ATOM 748 C C . GLN A 1 138 ? 55.895 18.917 -8.456 1.00 27.62 138 GLN A C 1
ATOM 749 O O . GLN A 1 138 ? 55.707 19.389 -7.337 1.00 28.06 138 GLN A O 1
ATOM 755 N N . PHE A 1 139 ? 55.698 17.617 -8.730 1.00 26.66 139 PHE A N 1
ATOM 756 C CA . PHE A 1 139 ? 55.239 16.694 -7.687 1.00 25.95 139 PHE A CA 1
ATOM 757 C C . PHE A 1 139 ? 56.087 16.737 -6.388 1.00 25.11 139 PHE A C 1
ATOM 758 O O . PHE A 1 139 ? 55.550 16.844 -5.287 1.00 24.01 139 PHE A O 1
ATOM 766 N N . PHE A 1 140 ? 57.420 16.626 -6.507 1.00 23.96 140 PHE A N 1
ATOM 767 C CA . PHE A 1 140 ? 58.242 16.478 -5.288 1.00 22.65 140 PHE A CA 1
ATOM 768 C C . PHE A 1 140 ? 58.476 17.800 -4.628 1.00 22.90 140 PHE A C 1
ATOM 769 O O . PHE A 1 140 ? 58.622 17.860 -3.425 1.00 23.03 140 PHE A O 1
ATOM 777 N N . THR A 1 141 ? 58.524 18.865 -5.419 1.00 24.93 141 THR A N 1
ATOM 778 C CA . THR A 1 141 ? 58.566 20.229 -4.862 1.00 28.10 141 THR A CA 1
ATOM 779 C C . THR A 1 141 ? 57.446 20.385 -3.822 1.00 28.97 141 THR A C 1
ATOM 780 O O . THR A 1 141 ? 57.707 20.792 -2.691 1.00 30.02 141 THR A O 1
ATOM 784 N N . TYR A 1 142 ? 56.222 20.023 -4.207 1.00 30.70 142 TYR A N 1
ATOM 785 C CA . TYR A 1 142 ? 55.054 20.069 -3.317 1.00 32.15 142 TYR A CA 1
ATOM 786 C C . TYR A 1 142 ? 55.112 19.004 -2.234 1.00 31.04 142 TYR A C 1
ATOM 787 O O . TYR A 1 142 ? 54.909 19.330 -1.079 1.00 30.99 142 TYR A O 1
ATOM 796 N N . GLN A 1 143 ? 55.383 17.737 -2.581 1.00 29.83 143 GLN A N 1
ATOM 797 C CA . GLN A 1 143 ? 55.427 16.673 -1.538 1.00 29.30 143 GLN A CA 1
ATOM 798 C C . GLN A 1 143 ? 56.475 16.918 -0.454 1.00 27.63 143 GLN A C 1
ATOM 799 O O . GLN A 1 143 ? 56.195 16.744 0.755 1.00 27.04 143 GLN A O 1
ATOM 805 N N . TYR A 1 144 ? 57.698 17.271 -0.867 1.00 26.09 144 TYR A N 1
ATOM 806 C CA . TYR A 1 144 ? 58.759 17.481 0.147 1.00 26.04 144 TYR A CA 1
ATOM 807 C C . TYR A 1 144 ? 58.414 18.687 1.055 1.00 26.65 144 TYR A C 1
ATOM 808 O O . TYR A 1 144 ? 58.617 18.630 2.257 1.00 25.75 144 TYR A O 1
ATOM 817 N N . GLU A 1 145 ? 57.901 19.769 0.457 1.00 28.16 145 GLU A N 1
ATOM 818 C CA . GLU A 1 145 ? 57.512 20.948 1.213 1.00 30.96 145 GLU A CA 1
ATOM 819 C C . GLU A 1 145 ? 56.468 20.572 2.247 1.00 30.03 145 GLU A C 1
ATOM 820 O O . GLU A 1 145 ? 56.587 20.924 3.420 1.00 30.06 145 GLU A O 1
ATOM 826 N N . THR A 1 146 ? 55.455 19.818 1.853 1.00 30.39 146 THR A N 1
ATOM 827 C CA . THR A 1 146 ? 54.414 19.529 2.840 1.00 31.31 146 THR A CA 1
ATOM 828 C C . THR A 1 146 ? 54.835 18.493 3.879 1.00 30.76 146 THR A C 1
ATOM 829 O O . THR A 1 146 ? 54.514 18.631 5.082 1.00 29.51 146 THR A O 1
ATOM 833 N N . VAL A 1 147 ? 55.613 17.473 3.466 1.00 29.32 147 VAL A N 1
ATOM 834 C CA . VAL A 1 147 ? 56.192 16.576 4.469 1.00 27.29 147 VAL A CA 1
ATOM 835 C C . VAL A 1 147 ? 57.131 17.337 5.440 1.00 27.83 147 VAL A C 1
ATOM 836 O O . VAL A 1 147 ? 57.101 17.105 6.641 1.00 27.47 147 VAL A O 1
ATOM 840 N N . GLY A 1 148 ? 57.929 18.268 4.931 1.00 28.59 148 GLY A N 1
ATOM 841 C CA . GLY A 1 148 ? 58.860 18.977 5.803 1.00 30.29 148 GLY A CA 1
ATOM 842 C C . GLY A 1 148 ? 58.106 19.788 6.852 1.00 31.55 148 GLY A C 1
ATOM 843 O O . GLY A 1 148 ? 58.512 19.847 8.028 1.00 30.66 148 GLY A O 1
ATOM 844 N N . GLN A 1 149 ? 57.021 20.429 6.398 1.00 32.44 149 GLN A N 1
ATOM 845 C CA . GLN A 1 149 ? 56.116 21.222 7.265 1.00 34.44 149 GLN A CA 1
ATOM 846 C C . GLN A 1 149 ? 55.535 20.420 8.415 1.00 32.05 149 GLN A C 1
ATOM 847 O O . GLN A 1 149 ? 55.524 20.889 9.553 1.00 31.94 149 GLN A O 1
ATOM 853 N N . ARG A 1 150 ? 55.077 19.197 8.130 1.00 30.58 150 ARG A N 1
ATOM 854 C CA . ARG A 1 150 ? 54.487 18.369 9.158 1.00 29.72 150 ARG A CA 1
ATOM 855 C C . ARG A 1 150 ? 55.517 17.869 10.159 1.00 29.61 150 ARG A C 1
ATOM 856 O O . ARG A 1 150 ? 55.217 17.758 11.353 1.00 29.02 150 ARG A O 1
ATOM 864 N N . ILE A 1 151 ? 56.737 17.567 9.680 1.00 28.43 151 ILE A N 1
ATOM 865 C CA . ILE A 1 151 ? 57.807 17.125 10.585 1.00 27.71 151 ILE A CA 1
ATOM 866 C C . ILE A 1 151 ? 58.219 18.308 11.460 1.00 28.58 151 ILE A C 1
ATOM 867 O O . ILE A 1 151 ? 58.456 18.147 12.647 1.00 28.58 151 ILE A O 1
ATOM 872 N N . HIS A 1 152 ? 58.264 19.495 10.869 1.00 29.91 152 HIS A N 1
ATOM 873 C CA . HIS A 1 152 ? 58.554 20.699 11.641 1.00 32.35 152 HIS A CA 1
ATOM 874 C C . HIS A 1 152 ? 57.639 20.823 12.872 1.00 32.77 152 HIS A C 1
ATOM 875 O O . HIS A 1 152 ? 58.103 21.074 13.995 1.00 32.57 152 HIS A O 1
ATOM 882 N N . GLN A 1 153 ? 56.348 20.603 12.659 1.00 33.31 153 GLN A N 1
ATOM 883 C CA . GLN A 1 153 ? 55.368 20.651 13.741 1.00 34.82 153 GLN A CA 1
ATOM 884 C C . GLN A 1 153 ? 55.577 19.577 14.790 1.00 34.26 153 GLN A C 1
ATOM 885 O O . GLN A 1 153 ? 55.508 19.865 15.979 1.00 34.06 153 GLN A O 1
ATOM 891 N N . ARG A 1 154 ? 55.813 18.337 14.353 1.00 33.61 154 ARG A N 1
ATOM 892 C CA . ARG A 1 154 ? 56.124 17.233 15.269 1.00 33.64 154 ARG A CA 1
ATOM 893 C C . ARG A 1 154 ? 57.322 17.515 16.165 1.00 34.84 154 ARG A C 1
ATOM 894 O O . ARG A 1 154 ? 57.346 17.090 17.309 1.00 35.16 154 ARG A O 1
ATOM 902 N N . VAL A 1 155 ? 58.307 18.238 15.654 1.00 35.95 155 VAL A N 1
ATOM 903 C CA . VAL A 1 155 ? 59.495 18.504 16.438 1.00 38.11 155 VAL A CA 1
ATOM 904 C C . VAL A 1 155 ? 59.069 19.272 17.693 1.00 39.69 155 VAL A C 1
ATOM 905 O O . VAL A 1 155 ? 59.353 18.845 18.819 1.00 40.22 155 VAL A O 1
ATOM 909 N N . GLY A 1 156 ? 58.352 20.377 17.487 1.00 41.18 156 GLY A N 1
ATOM 910 C CA . GLY A 1 156 ? 57.790 21.163 18.591 1.00 42.07 156 GLY A CA 1
ATOM 911 C C . GLY A 1 156 ? 56.900 20.368 19.523 1.00 43.14 156 GLY A C 1
ATOM 912 O O . GLY A 1 156 ? 57.000 20.528 20.729 1.00 43.91 156 GLY A O 1
ATOM 913 N N . ASP A 1 157 ? 56.028 19.512 18.982 1.00 44.20 157 ASP A N 1
ATOM 914 C CA . ASP A 1 157 ? 55.150 18.664 19.812 1.00 44.96 157 ASP A CA 1
ATOM 915 C C . ASP A 1 157 ? 55.873 17.743 20.783 1.00 44.64 157 ASP A C 1
ATOM 916 O O . ASP A 1 157 ? 55.291 17.384 21.821 1.00 44.64 157 ASP A O 1
ATOM 921 N N . VAL A 1 158 ? 57.080 17.276 20.433 1.00 43.06 158 VAL A N 1
ATOM 922 C CA . VAL A 1 158 ? 57.748 16.278 21.288 1.00 41.62 158 VAL A CA 1
ATOM 923 C C . VAL A 1 158 ? 59.052 16.740 21.967 1.00 40.93 158 VAL A C 1
ATOM 924 O O . VAL A 1 158 ? 59.570 16.043 22.815 1.00 39.44 158 VAL A O 1
ATOM 928 N N . GLU A 1 159 ? 59.564 17.907 21.589 1.00 41.16 159 GLU A N 1
ATOM 929 C CA . GLU A 1 159 ? 60.798 18.452 22.172 1.00 42.79 159 GLU A CA 1
ATOM 930 C C . GLU A 1 159 ? 60.833 18.354 23.709 1.00 43.77 159 GLU A C 1
ATOM 931 O O . GLU A 1 159 ? 61.855 17.980 24.292 1.00 43.27 159 GLU A O 1
ATOM 937 N N . LYS A 1 160 ? 59.714 18.665 24.362 1.00 44.04 160 LYS A N 1
ATOM 938 C CA . LYS A 1 160 ? 59.726 18.782 25.825 1.00 46.07 160 LYS A CA 1
ATOM 939 C C . LYS A 1 160 ? 59.748 17.414 26.500 1.00 44.71 160 LYS A C 1
ATOM 940 O O . LYS A 1 160 ? 60.546 17.185 27.409 1.00 45.86 160 LYS A O 1
ATOM 946 N N . VAL A 1 161 ? 58.907 16.497 26.041 1.00 43.47 161 VAL A N 1
ATOM 947 C CA . VAL A 1 161 ? 58.903 15.144 26.577 1.00 43.25 161 VAL A CA 1
ATOM 948 C C . VAL A 1 161 ? 60.0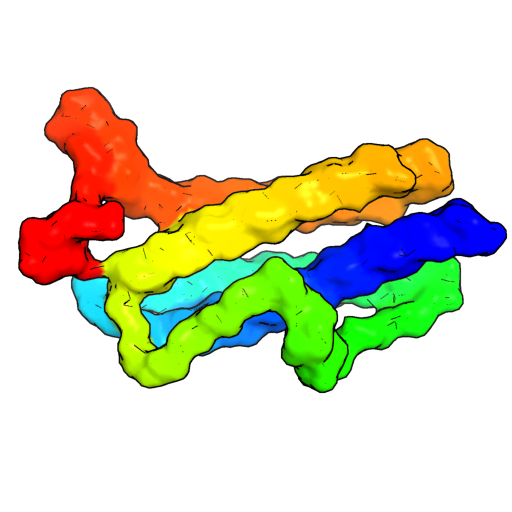88 14.278 26.096 1.00 41.77 161 VAL A C 1
ATOM 949 O O . VAL A 1 161 ? 60.652 13.499 26.880 1.00 42.01 161 VAL A O 1
ATOM 953 N N . ASP A 1 162 ? 60.468 14.426 24.826 1.00 39.31 162 ASP A N 1
ATOM 954 C CA . ASP A 1 162 ? 61.373 13.463 24.191 1.00 36.62 162 ASP A CA 1
ATOM 955 C C . ASP A 1 162 ? 62.319 14.186 23.227 1.00 35.34 162 ASP A C 1
ATOM 956 O O . ASP A 1 162 ? 62.139 14.130 22.003 1.00 34.91 162 ASP A O 1
ATOM 961 N N . PRO A 1 163 ? 63.307 14.913 23.787 1.00 33.35 163 PRO A N 1
ATOM 962 C CA . PRO A 1 163 ? 64.266 15.648 22.977 1.00 32.75 163 PRO A CA 1
ATOM 963 C C . PRO A 1 163 ? 65.125 14.743 22.080 1.00 31.44 163 PRO A C 1
ATOM 964 O O . PRO A 1 163 ? 65.565 15.178 21.036 1.00 31.13 163 PRO A O 1
ATOM 968 N N . THR A 1 164 ? 65.346 13.498 22.481 1.00 31.07 164 THR A N 1
ATOM 969 C CA . THR A 1 164 ? 66.095 12.576 21.636 1.00 29.21 164 THR A CA 1
ATOM 970 C C . THR A 1 164 ? 65.292 12.230 20.357 1.00 28.22 164 THR A C 1
ATOM 971 O O . THR A 1 164 ? 65.832 12.327 19.244 1.00 27.50 164 THR A O 1
ATOM 975 N N . THR A 1 165 ? 64.009 11.908 20.511 1.00 27.22 165 THR A N 1
ATOM 976 C CA . THR A 1 165 ? 63.139 11.740 19.362 1.00 27.55 165 THR A CA 1
ATOM 977 C C . THR A 1 165 ? 63.034 13.035 18.526 1.00 28.65 165 THR A C 1
ATOM 978 O O . THR A 1 165 ? 63.136 12.995 17.286 1.00 27.50 165 THR A O 1
ATOM 982 N N . ALA A 1 166 ? 62.854 14.157 19.208 1.00 28.01 166 ALA A N 1
ATOM 983 C CA . ALA A 1 166 ? 62.747 15.450 18.559 1.00 29.23 166 ALA A CA 1
ATOM 984 C C . ALA A 1 166 ? 63.965 15.679 17.711 1.00 28.99 166 ALA A C 1
ATOM 985 O O . ALA A 1 166 ? 63.874 16.159 16.596 1.00 30.65 166 ALA A O 1
ATOM 987 N N . ASN A 1 167 ? 65.112 15.328 18.259 1.00 28.78 167 ASN A N 1
ATOM 988 C CA . ASN A 1 167 ? 66.368 15.497 17.551 1.00 28.53 167 ASN A CA 1
ATOM 989 C C . ASN A 1 167 ? 66.470 14.649 16.246 1.00 27.50 167 ASN A C 1
ATOM 990 O O . ASN A 1 167 ? 66.974 15.127 15.210 1.00 27.91 167 ASN A O 1
ATOM 995 N N . LEU A 1 168 ? 65.993 13.404 16.303 1.00 25.98 168 LEU A N 1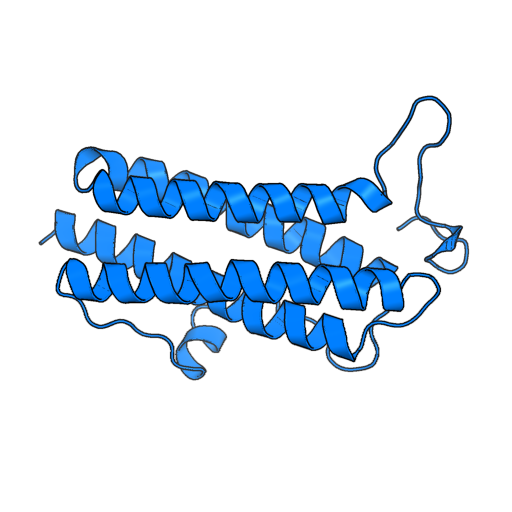
ATOM 996 C CA . LEU A 1 168 ? 65.951 12.579 15.090 1.00 25.30 168 LEU A CA 1
ATOM 997 C C . LEU A 1 168 ? 65.058 13.262 14.075 1.00 25.00 168 LEU A C 1
ATOM 998 O O . LEU A 1 168 ? 65.409 13.383 12.915 1.00 24.74 168 LEU A O 1
ATOM 1003 N N . LEU A 1 169 ? 63.889 13.724 14.519 1.00 25.72 169 LEU A N 1
ATOM 1004 C CA . LEU A 1 169 ? 62.930 14.334 13.597 1.00 26.12 169 LEU A CA 1
ATOM 1005 C C . LEU A 1 169 ? 63.469 15.587 12.960 1.00 25.96 169 LEU A C 1
ATOM 1006 O O . LEU A 1 169 ? 63.218 15.811 11.788 1.00 25.45 169 LEU A O 1
ATOM 1011 N N . GLN A 1 170 ? 64.243 16.377 13.708 1.00 27.30 170 GLN A N 1
ATOM 1012 C CA . GLN A 1 170 ? 65.007 17.508 13.123 1.00 27.79 170 GLN A CA 1
ATOM 1013 C C . GLN A 1 170 ? 65.934 17.083 11.977 1.00 25.89 170 GLN A C 1
ATOM 1014 O O . GLN A 1 170 ? 66.096 17.803 11.000 1.00 25.16 170 GLN A O 1
ATOM 1020 N N . GLU A 1 171 ? 66.644 15.969 12.149 1.00 24.60 171 GLU A N 1
ATOM 1021 C CA . GLU A 1 171 ? 67.510 15.439 11.074 1.00 24.53 171 GLU A CA 1
ATOM 1022 C C . GLU A 1 171 ? 66.727 15.036 9.837 1.00 22.80 171 GLU A C 1
ATOM 1023 O O . GLU A 1 171 ? 67.152 15.298 8.701 1.00 21.30 171 GLU A O 1
ATOM 1029 N N . VAL A 1 172 ? 65.555 14.384 10.052 1.00 22.67 172 VAL A N 1
ATOM 1030 C CA . VAL A 1 172 ? 64.664 14.057 8.949 1.00 22.43 172 VAL A CA 1
ATOM 1031 C C . VAL A 1 172 ? 64.174 15.337 8.275 1.00 23.06 172 VAL A C 1
ATOM 1032 O O . VAL A 1 172 ? 64.234 15.457 7.055 1.00 22.04 172 VAL A O 1
ATOM 1036 N N . GLU A 1 173 ? 63.740 16.324 9.067 1.00 24.02 173 GLU A N 1
ATOM 1037 C CA . GLU A 1 173 ? 63.278 17.591 8.477 1.00 25.46 173 GLU A CA 1
ATOM 1038 C C . GLU A 1 173 ? 64.395 18.229 7.651 1.00 24.41 173 GLU A C 1
ATOM 1039 O O . GLU A 1 173 ? 64.148 18.730 6.563 1.00 22.96 173 GLU A O 1
ATOM 1045 N N . HIS A 1 174 ? 65.627 18.187 8.163 1.00 24.86 174 HIS A N 1
ATOM 1046 C CA . HIS A 1 174 ? 66.779 18.730 7.406 1.00 26.19 174 HIS A CA 1
ATOM 1047 C C . HIS A 1 174 ? 66.957 18.122 6.010 1.00 24.68 174 HIS A C 1
ATOM 1048 O O . HIS A 1 174 ? 67.115 18.853 5.033 1.00 25.18 174 HIS A O 1
ATOM 1055 N N . ILE A 1 175 ? 66.939 16.785 5.914 1.00 23.36 175 ILE A N 1
ATOM 1056 C CA . ILE A 1 175 ? 67.103 16.129 4.617 1.00 23.18 175 ILE A CA 1
ATOM 1057 C C . ILE A 1 175 ? 65.930 16.387 3.677 1.00 21.79 175 ILE A C 1
ATOM 1058 O O . ILE A 1 175 ? 66.108 16.549 2.477 1.00 20.63 175 ILE A O 1
ATOM 1063 N N . ILE A 1 176 ? 64.719 16.409 4.220 1.00 20.22 176 ILE A N 1
ATOM 1064 C CA . ILE A 1 176 ? 63.533 16.622 3.374 1.00 20.88 176 ILE A CA 1
ATOM 1065 C C . ILE A 1 176 ? 63.517 18.056 2.803 1.00 21.44 176 ILE A C 1
ATOM 1066 O O . ILE A 1 176 ? 63.180 18.276 1.627 1.00 20.56 176 ILE A O 1
ATOM 1071 N N . GLU A 1 177 ? 63.932 19.033 3.617 1.00 21.79 177 GLU A N 1
ATOM 1072 C CA . GLU A 1 177 ? 64.016 20.432 3.135 1.00 22.96 177 GLU A CA 1
ATOM 1073 C C . GLU A 1 177 ? 65.133 20.618 2.124 1.00 21.89 177 GLU A C 1
ATOM 1074 O O . GLU A 1 177 ? 65.012 21.384 1.179 1.00 20.43 177 GLU A O 1
ATOM 1080 N N . LYS A 1 178 ? 66.229 19.870 2.303 1.00 22.62 178 LYS A N 1
ATOM 1081 C CA . LYS A 1 178 ? 67.273 19.871 1.279 1.00 21.35 178 LYS A CA 1
ATOM 1082 C C . LYS A 1 178 ? 66.759 19.319 -0.061 1.00 20.19 178 LYS A C 1
ATOM 1083 O O . LYS A 1 178 ? 67.033 19.867 -1.124 1.00 19.63 178 LYS A O 1
ATOM 1089 N N . TYR A 1 179 ? 66.013 18.219 -0.005 1.00 19.88 179 TYR A N 1
ATOM 1090 C CA . TYR A 1 179 ? 65.530 17.603 -1.200 1.00 20.29 179 TYR A CA 1
ATOM 1091 C C . TYR A 1 179 ? 64.502 18.531 -1.881 1.00 21.10 179 TYR A C 1
ATOM 1092 O O . TYR A 1 179 ? 64.410 18.607 -3.105 1.00 19.55 179 TYR A O 1
ATOM 1101 N N . GLN A 1 180 ? 63.739 19.236 -1.048 1.00 22.18 180 GLN A N 1
ATOM 1102 C CA . GLN A 1 180 ? 62.807 20.265 -1.537 1.00 22.82 180 GLN A CA 1
ATOM 1103 C C . GLN A 1 180 ? 63.549 21.339 -2.348 1.00 22.75 180 GLN A C 1
ATOM 1104 O O . GLN A 1 180 ? 63.101 21.724 -3.446 1.00 22.78 180 GLN A O 1
ATOM 1110 N N . TRP A 1 181 ? 64.672 21.829 -1.810 1.00 22.24 181 TRP A N 1
ATOM 1111 C CA . TRP A 1 181 ? 65.531 22.788 -2.530 1.00 21.28 181 TRP A CA 1
ATOM 1112 C C . TRP A 1 181 ? 65.978 22.233 -3.888 1.00 21.81 181 TRP A C 1
ATOM 1113 O O . TRP A 1 181 ? 65.895 22.917 -4.928 1.00 21.54 181 TRP A O 1
ATOM 1124 N N . GLN A 1 182 ? 66.440 20.982 -3.891 1.00 21.42 182 GLN A N 1
ATOM 1125 C CA . GLN A 1 182 ? 67.010 20.366 -5.089 1.00 21.16 182 GLN A CA 1
ATOM 1126 C C . GLN A 1 182 ? 66.001 20.235 -6.215 1.00 22.42 182 GLN A C 1
ATOM 1127 O O . GLN A 1 182 ? 66.361 20.294 -7.378 1.00 22.89 182 GLN A O 1
ATOM 1133 N N . MET A 1 183 ? 64.733 20.028 -5.857 1.00 22.96 183 MET A N 1
ATOM 1134 C CA . MET A 1 183 ? 63.624 20.055 -6.826 1.00 23.28 183 MET A CA 1
ATOM 1135 C C . MET A 1 183 ? 63.216 21.515 -7.209 1.00 24.24 183 MET A C 1
ATOM 1136 O O . MET A 1 183 ? 63.039 21.827 -8.374 1.00 23.50 183 MET A O 1
ATOM 1141 N N . ARG A 1 184 ? 63.109 22.388 -6.210 1.00 24.44 184 ARG A N 1
ATOM 1142 C CA . ARG A 1 184 ? 62.820 23.801 -6.398 1.00 26.69 184 ARG A CA 1
ATOM 1143 C C . ARG A 1 184 ? 63.784 24.494 -7.374 1.00 25.45 184 ARG A C 1
ATOM 1144 O O . ARG A 1 184 ? 63.354 25.304 -8.243 1.00 23.38 184 ARG A O 1
ATOM 1152 N N . ALA A 1 185 ? 65.058 24.138 -7.282 1.00 23.26 185 ALA A N 1
ATOM 1153 C CA . ALA A 1 185 ? 66.115 24.804 -8.015 1.00 23.31 185 ALA A CA 1
ATOM 1154 C C . ALA A 1 185 ? 65.939 24.754 -9.523 1.00 23.25 185 ALA A C 1
ATOM 1155 O O . ALA A 1 185 ? 66.382 25.641 -10.214 1.00 22.92 185 ALA A O 1
ATOM 1157 N N . PHE A 1 186 ? 65.301 23.709 -10.025 1.00 22.79 186 PHE A N 1
ATOM 1158 C CA . PHE A 1 186 ? 65.052 23.584 -11.479 1.00 24.41 186 PHE A CA 1
ATOM 1159 C C . PHE A 1 186 ? 64.214 24.760 -12.090 1.00 26.21 186 PHE A C 1
ATOM 1160 O O . PHE A 1 186 ? 64.343 25.054 -13.298 1.00 25.75 186 PHE A O 1
ATOM 1168 N N . LEU A 1 187 ? 63.401 25.403 -11.246 1.00 27.02 187 LEU A N 1
ATOM 1169 C CA . LEU A 1 187 ? 62.463 26.467 -11.655 1.00 29.76 187 LEU A CA 1
ATOM 1170 C C . LEU A 1 187 ? 62.665 27.715 -10.840 1.00 31.14 187 LEU A C 1
ATOM 1171 O O . LEU A 1 187 ? 61.753 28.540 -10.711 1.00 32.44 187 LEU A O 1
ATOM 1176 N N . GLN A 1 188 ? 63.855 27.877 -10.271 1.00 31.80 188 GLN A N 1
ATOM 1177 C CA . GLN A 1 188 ? 64.109 29.013 -9.399 1.00 32.48 188 GLN A CA 1
ATOM 1178 C C . GLN A 1 188 ? 64.377 30.265 -10.253 1.00 33.57 188 GLN A C 1
ATOM 1179 O O . GLN A 1 188 ? 65.159 30.223 -11.202 1.00 33.02 188 GLN A O 1
ATOM 1185 N N . ASN A 1 189 ? 63.682 31.357 -9.896 1.00 35.34 189 ASN A N 1
ATOM 1186 C CA . ASN A 1 189 ? 63.750 32.659 -10.562 1.00 36.26 189 ASN A CA 1
ATOM 1187 C C . ASN A 1 189 ? 65.106 33.276 -10.296 1.00 35.60 189 ASN A C 1
ATOM 1188 O O . ASN A 1 189 ? 65.612 33.216 -9.169 1.00 35.25 189 ASN A O 1
ATOM 1193 N N . THR A 1 190 ? 65.706 33.843 -11.326 1.00 35.51 190 THR A N 1
ATOM 1194 C CA . THR A 1 190 ? 66.997 34.537 -11.210 1.00 36.70 190 THR A CA 1
ATOM 1195 C C . THR A 1 190 ? 66.881 35.953 -11.849 1.00 37.95 190 THR A C 1
ATOM 1196 O O . THR A 1 190 ? 65.943 36.189 -12.605 1.00 37.98 190 THR A O 1
ATOM 1200 N N . PRO A 1 191 ? 67.832 36.875 -11.571 1.00 39.22 191 PRO A N 1
ATOM 1201 C CA . PRO A 1 191 ? 67.771 38.193 -12.265 1.00 40.18 191 PRO A CA 1
ATOM 1202 C C . PRO A 1 191 ? 67.717 38.102 -13.802 1.00 40.88 191 PRO A C 1
ATOM 1203 O O . PRO A 1 191 ? 67.056 38.928 -14.448 1.00 40.96 191 PRO A O 1
ATOM 1207 N N . THR A 1 192 ? 68.373 37.090 -14.379 1.00 41.49 192 THR A N 1
ATOM 1208 C CA . THR A 1 192 ? 68.501 37.000 -15.839 1.00 41.32 192 THR A CA 1
ATOM 1209 C C . THR A 1 192 ? 67.521 36.054 -16.511 1.00 40.68 192 THR A C 1
ATOM 1210 O O . THR A 1 192 ? 67.448 36.021 -17.734 1.00 40.49 192 THR A O 1
ATOM 1214 N N . ASP A 1 193 ? 66.780 35.298 -15.736 1.00 38.96 193 ASP A N 1
ATOM 1215 C CA . ASP A 1 193 ? 65.943 34.231 -16.307 1.00 38.61 193 ASP A CA 1
ATOM 1216 C C . ASP A 1 193 ? 64.952 33.759 -15.256 1.00 38.48 193 ASP A C 1
ATOM 1217 O O . ASP A 1 193 ? 65.366 33.296 -14.183 1.00 38.19 193 ASP A O 1
ATOM 1222 N N . PRO A 1 194 ? 63.637 33.906 -15.543 1.00 38.28 194 PRO A N 1
ATOM 1223 C CA . PRO A 1 194 ? 62.612 33.428 -14.615 1.00 38.26 194 PRO A CA 1
ATOM 1224 C C . PRO A 1 194 ? 62.581 31.880 -14.463 1.00 38.39 194 PRO A C 1
ATOM 1225 O O . PRO A 1 194 ? 61.919 31.378 -13.541 1.00 37.82 194 PRO A O 1
ATOM 1229 N N . ASN A 1 195 ? 63.274 31.160 -15.362 1.00 37.89 195 ASN A N 1
ATOM 1230 C CA . ASN A 1 195 ? 63.225 29.678 -15.424 1.00 37.72 195 ASN A CA 1
ATOM 1231 C C . ASN A 1 195 ? 61.817 29.079 -15.293 1.00 38.33 195 ASN A C 1
ATOM 1232 O O . ASN A 1 195 ? 61.527 28.337 -14.366 1.00 39.47 195 ASN A O 1
ATOM 1237 N N . THR A 1 196 ? 60.938 29.407 -16.237 1.00 39.33 196 THR A N 1
ATOM 1238 C CA . THR A 1 196 ? 59.524 28.979 -16.186 1.00 39.33 196 THR A CA 1
ATOM 1239 C C . THR A 1 196 ? 59.333 27.496 -16.485 1.00 39.58 196 THR A C 1
ATOM 1240 O O . THR A 1 196 ? 58.258 26.962 -16.251 1.00 39.92 196 THR A O 1
ATOM 1244 N N . GLY A 1 197 ? 60.365 26.840 -17.023 1.00 39.85 197 GLY A N 1
ATOM 1245 C CA . GLY A 1 197 ? 60.291 25.409 -17.351 1.00 39.69 197 GLY A CA 1
ATOM 1246 C C . GLY A 1 197 ? 59.698 25.145 -18.725 1.00 39.94 197 GLY A C 1
ATOM 1247 O O . GLY A 1 197 ? 59.387 23.997 -19.068 1.00 38.91 197 GLY A O 1
ATOM 1248 N N . PHE A 1 198 ? 59.529 26.211 -19.515 1.00 40.25 198 PHE A N 1
ATOM 1249 C CA . PHE A 1 198 ? 58.893 26.095 -20.844 1.00 40.71 198 PHE A CA 1
ATOM 1250 C C . PHE A 1 198 ? 59.626 25.054 -21.698 1.00 40.53 198 PHE A C 1
ATOM 1251 O O . PHE A 1 198 ? 58.999 24.283 -22.452 1.00 39.71 198 PHE A O 1
ATOM 1259 N N . ASP A 1 199 ? 60.955 25.046 -21.558 1.00 39.90 199 ASP A N 1
ATOM 1260 C CA . ASP A 1 199 ? 61.842 24.167 -22.327 1.00 40.17 199 ASP A CA 1
ATOM 1261 C C . ASP A 1 199 ? 61.648 22.673 -21.981 1.00 40.22 199 ASP A C 1
ATOM 1262 O O . ASP A 1 199 ? 61.831 21.809 -22.836 1.00 40.42 199 ASP A O 1
ATOM 1267 N N . ILE A 1 200 ? 61.241 22.381 -20.744 1.00 40.31 200 ILE A N 1
ATOM 1268 C CA . ILE A 1 200 ? 61.000 20.985 -20.306 1.00 40.48 200 ILE A CA 1
ATOM 1269 C C . ILE A 1 200 ? 59.502 20.607 -20.261 1.00 41.50 200 ILE A C 1
ATOM 1270 O O . ILE A 1 200 ? 59.156 19.473 -19.903 1.00 40.51 200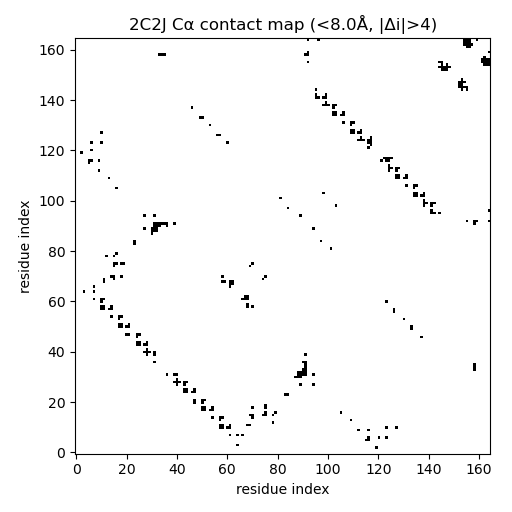 ILE A O 1
ATOM 1275 N N . ASN A 1 201 ? 58.648 21.574 -20.684 1.00 43.59 201 ASN A N 1
ATOM 1276 C CA . ASN A 1 201 ? 57.189 21.365 -20.606 1.00 45.41 201 ASN A CA 1
ATOM 1277 C C . ASN A 1 201 ? 56.430 21.791 -21.884 1.00 46.93 201 ASN A C 1
ATOM 1278 O O . ASN A 1 201 ? 55.355 22.441 -21.830 1.00 47.29 201 ASN A O 1
ATOM 1283 N N . ASN A 1 202 ? 57.001 21.410 -23.026 1.00 47.93 202 ASN A N 1
ATOM 1284 C CA . ASN A 1 202 ? 56.382 21.604 -24.341 1.00 49.65 202 ASN A CA 1
ATOM 1285 C C . ASN A 1 202 ? 56.047 23.069 -24.694 1.00 50.56 202 ASN A C 1
ATOM 1286 O O . ASN A 1 202 ? 55.042 23.339 -25.367 1.00 50.52 202 ASN A O 1
ATOM 1291 N N . GLY A 1 203 ? 56.897 23.994 -24.246 1.00 51.26 203 GLY A N 1
ATOM 1292 C CA . GLY A 1 203 ? 56.710 25.420 -24.500 1.00 52.93 203 GLY A CA 1
ATOM 1293 C C . GLY A 1 203 ? 55.810 26.134 -23.498 1.00 54.00 203 GLY A C 1
ATOM 1294 O O . GLY A 1 203 ? 55.583 27.335 -23.613 1.00 53.65 203 GLY A O 1
ATOM 1295 N N . LYS A 1 204 ? 55.297 25.394 -22.514 1.00 55.27 204 LYS A N 1
ATOM 1296 C CA . LYS A 1 204 ? 54.392 25.960 -21.516 1.00 56.57 204 LYS A CA 1
ATOM 1297 C C . LYS A 1 204 ? 55.074 26.108 -20.150 1.00 57.03 204 LYS A C 1
ATOM 1298 O O . LYS A 1 204 ? 55.841 25.234 -19.752 1.00 56.81 204 LYS A O 1
ATOM 1304 N N . PRO A 1 205 ? 54.796 27.219 -19.427 1.00 57.76 205 PRO A N 1
ATOM 1305 C CA . PRO A 1 205 ? 55.338 27.370 -18.073 1.00 58.14 205 PRO A CA 1
ATOM 1306 C C . PRO A 1 205 ? 54.813 26.267 -17.154 1.00 58.27 205 PRO A C 1
ATOM 1307 O O . PRO A 1 205 ? 53.654 25.851 -17.287 1.00 58.24 205 PRO A O 1
ATOM 1311 N N . VAL A 1 206 ? 55.662 25.781 -16.251 1.00 58.41 206 VAL A N 1
ATOM 1312 C CA . VAL A 1 206 ? 55.271 24.670 -15.379 1.00 58.85 206 VAL A CA 1
ATOM 1313 C C . VAL A 1 206 ? 54.327 25.184 -14.295 1.00 59.24 206 VAL A C 1
ATOM 1314 O O . VAL A 1 206 ? 54.666 26.123 -13.567 1.00 59.60 206 VAL A O 1
ATOM 1318 N N . PRO A 1 207 ? 53.207 24.674 -14.136 1.00 59.81 207 PRO A N 1
#

Sequence (165 aa):
TEDLKKSVQALQNTLTELQALQLQTKQAHWNVSGTLWYTLHELLQDHYEGISKFADDVAERQLSVGASSDGRAITIVAASRLPEIPGGFLDDAQVIQFFTYQYETVGQRIHQRVGDVEKVDPTTANLLQEVEHIIEKYQWQMRAFLQNTPTDPNTGFDINNGKPV

Radius of gyration: 17.14 Å; Cα contacts (8 Å, |Δi|>4): 192; chains: 1; bounding box: 24×40×53 Å

Foldseek 3Di:
DVLLVLLLVLLQLLLLLLLLLLVQLVQLLPQEDFPCNVVSVVLSVVLNVVSVVLNVVSQVVCVVSPHHHDNDPVCSVVSDPDDHDDHHRHYPLRSLVRLLVSLVVSLVSLVVSLVSNCVSCVPSSVSSVVVSVSSVVSNCVSCVCQPQDPVGRNQCCVRPVNDGD